Protein AF-A0A3B8QTQ4-F1 (afdb_monomer_lite)

Sequence (90 aa):
MQADLRILSLYFRGLFYSYDNPKWGIRAKDSLLIQTLHQRRMLAPHPLREDRLILTLRGERYAKDIIHKILRPVIWVIVSWLLIMLYYRP

Radius of gyration: 17.6 Å; chains: 1; bounding box: 38×21×55 Å

Foldseek 3Di:
DVLLVVLLVLLVVCVVDPLPDPVHADFPDDDPSVVVCVVVVQWDARPVGNRGIHGDPVSNVVNVVVCVVVVVVVVVVVVVVVVVVVVPPD

pLDDT: m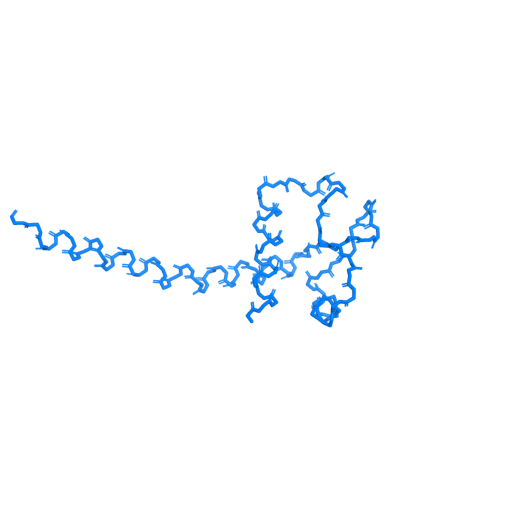ean 70.37, std 11.2, range [51.84, 93.94]

Structure (mmCIF, N/CA/C/O backbone):
data_AF-A0A3B8QTQ4-F1
#
_entry.id   AF-A0A3B8QTQ4-F1
#
loop_
_atom_site.group_PDB
_atom_site.id
_atom_site.type_symbol
_atom_site.label_atom_id
_atom_site.label_alt_id
_atom_site.label_comp_id
_atom_site.label_asym_id
_atom_site.label_entity_id
_atom_site.label_seq_id
_atom_site.pdbx_PDB_ins_code
_atom_site.Cartn_x
_atom_site.Cartn_y
_atom_site.Cartn_z
_atom_site.occupancy
_atom_site.B_iso_or_equiv
_atom_site.auth_seq_id
_atom_site.auth_comp_id
_atom_site.auth_asym_id
_atom_site.auth_atom_id
_atom_site.pdbx_PDB_model_num
ATOM 1 N N . MET A 1 1 ? -8.636 -6.275 -3.449 1.00 54.22 1 MET A N 1
ATOM 2 C CA . MET A 1 1 ? -8.084 -6.819 -2.187 1.00 54.22 1 MET A CA 1
ATOM 3 C C . MET A 1 1 ? -6.592 -7.146 -2.270 1.00 54.22 1 MET A C 1
ATOM 5 O O . MET A 1 1 ? -5.824 -6.455 -1.615 1.00 54.22 1 MET A O 1
ATOM 9 N N . GLN A 1 2 ? -6.126 -8.119 -3.073 1.00 61.81 2 GLN A N 1
ATOM 10 C CA . GLN A 1 2 ? -4.681 -8.452 -3.130 1.00 61.81 2 GLN A CA 1
ATOM 11 C C . GLN A 1 2 ? -3.809 -7.324 -3.728 1.00 61.81 2 GLN A C 1
ATOM 13 O O . GLN A 1 2 ? -2.667 -7.131 -3.312 1.00 61.81 2 GLN A O 1
ATOM 18 N N . ALA A 1 3 ? -4.362 -6.548 -4.671 1.00 62.88 3 ALA A N 1
ATOM 19 C CA . ALA A 1 3 ? -3.734 -5.346 -5.228 1.00 62.88 3 ALA A CA 1
ATOM 20 C C . ALA A 1 3 ? -3.521 -4.268 -4.156 1.00 62.88 3 ALA A C 1
ATOM 22 O O . ALA A 1 3 ? -2.425 -3.731 -4.016 1.00 62.88 3 ALA A O 1
ATOM 23 N N . ASP A 1 4 ? -4.569 -4.005 -3.375 1.00 61.19 4 ASP A N 1
ATOM 24 C CA . ASP A 1 4 ? -4.598 -2.951 -2.364 1.00 61.19 4 ASP A CA 1
ATOM 25 C C . ASP A 1 4 ? -3.601 -3.251 -1.244 1.00 61.19 4 ASP A C 1
ATOM 27 O O . ASP A 1 4 ? -2.826 -2.377 -0.875 1.00 61.19 4 ASP A O 1
ATOM 31 N N . LEU A 1 5 ? -3.522 -4.509 -0.786 1.00 66.25 5 LEU A N 1
ATOM 32 C CA . LEU A 1 5 ? -2.519 -4.940 0.195 1.00 66.25 5 LEU A CA 1
ATOM 33 C C . LEU A 1 5 ? -1.082 -4.762 -0.312 1.00 66.25 5 LEU A C 1
ATOM 35 O O . LEU A 1 5 ? -0.214 -4.340 0.448 1.00 66.25 5 LEU A O 1
ATOM 39 N N . ARG A 1 6 ? -0.813 -5.053 -1.593 1.00 66.25 6 ARG A N 1
ATOM 40 C CA . ARG A 1 6 ? 0.521 -4.846 -2.183 1.00 66.25 6 ARG A CA 1
ATOM 41 C C . ARG A 1 6 ? 0.878 -3.367 -2.266 1.00 66.25 6 ARG A C 1
ATOM 43 O O . ARG A 1 6 ? 1.991 -3.015 -1.886 1.00 66.25 6 ARG A O 1
ATOM 50 N N . ILE A 1 7 ? -0.050 -2.516 -2.700 1.00 66.69 7 ILE A N 1
ATOM 51 C CA . ILE A 1 7 ? 0.134 -1.056 -2.742 1.00 66.69 7 ILE A CA 1
ATOM 52 C C . ILE A 1 7 ? 0.386 -0.511 -1.336 1.00 66.69 7 ILE A C 1
ATOM 54 O O . ILE A 1 7 ? 1.326 0.251 -1.135 1.00 66.69 7 ILE A O 1
ATOM 58 N N . LEU A 1 8 ? -0.406 -0.952 -0.359 1.00 66.69 8 LEU A N 1
ATOM 59 C CA . LEU A 1 8 ? -0.293 -0.538 1.036 1.00 66.69 8 LEU A CA 1
ATOM 60 C C . LEU A 1 8 ? 1.031 -1.009 1.645 1.00 66.69 8 LEU A C 1
ATOM 62 O O . LEU A 1 8 ? 1.695 -0.230 2.318 1.00 66.69 8 LEU A O 1
ATOM 66 N N . SER A 1 9 ? 1.477 -2.229 1.324 1.00 66.94 9 SER A N 1
ATOM 67 C CA . SER A 1 9 ? 2.798 -2.725 1.725 1.00 66.94 9 SER A CA 1
ATOM 68 C C . SER A 1 9 ? 3.928 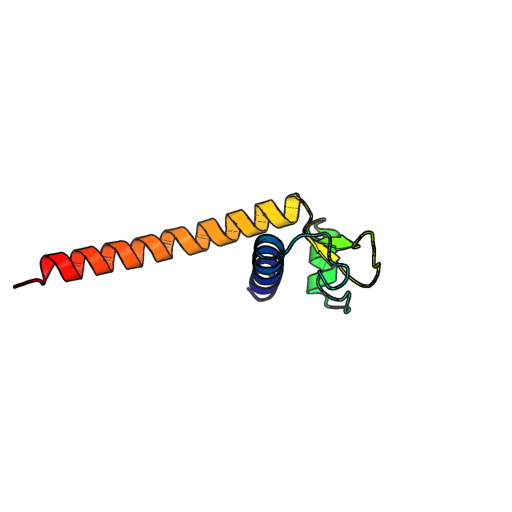-1.897 1.117 1.00 66.94 9 SER A C 1
ATOM 70 O O . SER A 1 9 ? 4.878 -1.583 1.816 1.00 66.94 9 SER A O 1
ATOM 72 N N . LEU A 1 10 ? 3.816 -1.488 -0.150 1.00 66.19 10 LEU A N 1
ATOM 73 C CA . LEU A 1 10 ? 4.785 -0.627 -0.832 1.00 66.19 10 LEU A CA 1
ATOM 74 C C . LEU A 1 10 ? 4.812 0.777 -0.224 1.00 66.19 10 LEU A C 1
ATOM 76 O O . LEU A 1 10 ? 5.888 1.342 -0.060 1.00 66.19 10 LEU A O 1
ATOM 80 N N . TYR A 1 11 ? 3.638 1.309 0.122 1.00 66.88 11 TYR A N 1
ATOM 81 C CA . TYR A 1 11 ? 3.472 2.622 0.734 1.00 66.88 11 TYR A CA 1
ATOM 82 C C . TYR A 1 11 ? 4.044 2.652 2.148 1.00 66.88 11 TYR A C 1
ATOM 84 O O . TYR A 1 11 ? 4.887 3.490 2.432 1.00 66.88 11 TYR A O 1
ATOM 92 N N . PHE A 1 12 ? 3.664 1.701 3.008 1.00 64.19 12 PHE A N 1
ATOM 93 C CA . PHE A 1 12 ? 4.224 1.568 4.356 1.00 64.19 12 PHE A CA 1
ATOM 94 C C . PHE A 1 12 ? 5.728 1.397 4.303 1.00 64.19 12 PHE A C 1
ATOM 96 O O . PHE A 1 12 ? 6.459 2.089 5.000 1.00 64.19 12 PHE A O 1
ATOM 103 N N . ARG A 1 13 ? 6.192 0.513 3.422 1.00 65.38 13 ARG A N 1
ATOM 104 C CA . ARG A 1 13 ? 7.609 0.331 3.173 1.00 65.38 13 ARG A CA 1
ATOM 105 C C . ARG A 1 13 ? 8.183 1.743 2.855 1.00 65.38 13 ARG A C 1
ATOM 107 O O . ARG A 1 13 ? 9.076 2.191 3.568 1.00 65.38 13 ARG A O 1
ATOM 114 N N . GLY A 1 14 ? 7.677 2.461 1.844 1.00 60.88 14 GLY A N 1
ATOM 115 C CA . GLY A 1 14 ? 8.258 3.737 1.379 1.00 60.88 14 GLY A CA 1
ATOM 116 C C . GLY A 1 14 ? 8.158 4.890 2.384 1.00 60.88 14 GLY A C 1
ATOM 117 O O . GLY A 1 14 ? 8.913 5.851 2.292 1.00 60.88 14 GLY A O 1
ATOM 118 N N . LEU A 1 15 ? 7.252 4.783 3.357 1.00 60.47 15 LEU A N 1
ATOM 119 C CA . LEU A 1 15 ? 7.086 5.734 4.454 1.00 60.47 15 LEU A CA 1
ATOM 120 C C . LEU A 1 15 ? 8.123 5.522 5.570 1.00 60.47 15 LEU A C 1
ATOM 122 O O . LEU A 1 15 ? 8.514 6.479 6.229 1.00 60.47 15 LEU A O 1
ATOM 126 N N . PHE A 1 16 ? 8.575 4.278 5.775 1.00 53.91 16 PHE A N 1
ATOM 127 C CA . PHE A 1 16 ? 9.545 3.912 6.816 1.00 53.91 16 PHE A CA 1
ATOM 128 C C . PHE A 1 16 ? 11.004 3.881 6.332 1.00 53.91 16 PHE A C 1
ATOM 130 O O . PHE A 1 16 ? 11.916 3.859 7.154 1.00 53.91 16 PHE A O 1
ATOM 137 N N . TYR A 1 17 ? 11.252 3.889 5.023 1.00 51.84 17 TYR A N 1
ATOM 138 C CA . TYR A 1 17 ? 12.602 3.901 4.456 1.00 51.84 17 TYR A CA 1
ATOM 139 C C . TYR A 1 17 ? 12.647 4.755 3.192 1.00 51.84 17 TYR A C 1
ATOM 141 O O . TYR A 1 17 ? 11.825 4.609 2.290 1.00 51.84 17 TYR A O 1
ATOM 149 N N . SER A 1 18 ? 13.669 5.606 3.133 1.00 52.97 18 SER A N 1
ATOM 150 C CA . SER A 1 18 ? 13.881 6.579 2.065 1.00 52.97 18 SER A CA 1
ATOM 151 C C . SER A 1 18 ? 13.962 5.934 0.671 1.00 52.97 18 SER A C 1
ATOM 153 O O . SER A 1 18 ? 14.597 4.889 0.492 1.00 52.97 18 SER A O 1
ATOM 155 N N . TYR A 1 19 ? 13.372 6.605 -0.324 1.00 53.41 19 TYR A N 1
ATOM 156 C CA . TYR A 1 19 ? 13.382 6.237 -1.751 1.00 53.41 19 TYR A CA 1
ATOM 157 C C . TYR A 1 19 ? 14.794 6.172 -2.379 1.00 53.41 19 TYR A C 1
ATOM 159 O O . TYR A 1 19 ? 14.932 5.717 -3.511 1.00 53.41 19 TYR A O 1
ATOM 167 N N . ASP A 1 20 ? 15.840 6.571 -1.649 1.00 53.28 20 ASP A N 1
ATOM 168 C CA . ASP A 1 20 ? 17.249 6.528 -2.073 1.00 53.28 20 ASP A CA 1
ATOM 169 C C . ASP A 1 20 ? 17.874 5.125 -2.111 1.00 53.28 20 ASP A C 1
ATOM 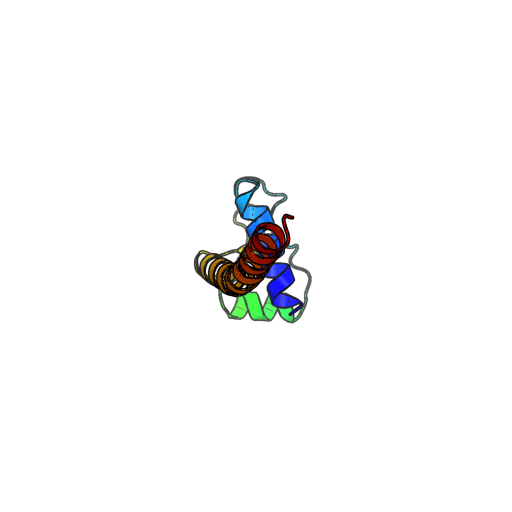171 O O . ASP A 1 20 ? 18.977 4.933 -2.622 1.00 53.28 20 ASP A O 1
ATOM 175 N N . ASN A 1 21 ? 17.216 4.110 -1.550 1.00 57.69 21 ASN A N 1
ATOM 176 C CA . ASN A 1 21 ? 17.814 2.784 -1.455 1.00 57.69 21 ASN A CA 1
ATOM 177 C C . ASN A 1 21 ? 17.437 1.905 -2.672 1.00 57.69 21 ASN A C 1
ATOM 179 O O . ASN A 1 21 ? 16.300 1.462 -2.772 1.00 57.69 21 ASN A O 1
ATOM 183 N N . PRO A 1 22 ? 18.377 1.497 -3.549 1.00 55.09 22 PRO A N 1
ATOM 184 C CA . PRO A 1 22 ? 18.093 0.743 -4.785 1.00 55.09 22 PRO A CA 1
ATOM 185 C C . PRO A 1 22 ? 17.601 -0.702 -4.553 1.00 55.09 22 PRO A C 1
ATOM 187 O O . PRO A 1 22 ? 17.355 -1.465 -5.496 1.00 55.09 22 PRO A O 1
ATOM 190 N N . LYS A 1 23 ? 17.491 -1.138 -3.291 1.00 59.19 23 LYS A N 1
ATOM 191 C CA . LYS A 1 23 ? 16.812 -2.383 -2.891 1.00 59.19 23 LYS A CA 1
ATOM 192 C C . LYS A 1 23 ? 15.327 -2.166 -2.573 1.00 59.19 23 LYS A C 1
ATOM 194 O O . LYS A 1 23 ? 14.687 -3.087 -2.048 1.00 59.19 23 LYS A O 1
ATOM 199 N N . TRP A 1 24 ? 14.777 -1.004 -2.906 1.00 58.34 24 TRP A N 1
ATOM 200 C CA . TRP A 1 24 ? 13.390 -0.623 -2.681 1.00 58.34 24 TRP A CA 1
ATOM 201 C C . TRP A 1 24 ? 12.538 -0.711 -3.942 1.00 58.34 24 TRP A C 1
ATOM 203 O O . TRP A 1 24 ? 13.036 -0.586 -5.051 1.00 58.34 24 TRP A O 1
ATOM 213 N N . GLY A 1 25 ? 11.254 -1.020 -3.774 1.00 58.19 25 GLY A N 1
ATOM 214 C CA . GLY A 1 25 ? 10.331 -1.279 -4.880 1.00 58.19 25 GLY A CA 1
ATOM 215 C C . GLY A 1 25 ? 9.958 -2.753 -5.043 1.00 58.19 25 GLY A C 1
ATOM 216 O O . GLY A 1 25 ? 10.680 -3.658 -4.602 1.00 58.19 25 GLY A O 1
ATOM 217 N N . ILE A 1 26 ? 8.802 -3.000 -5.658 1.00 63.44 26 ILE A N 1
ATOM 218 C CA . ILE A 1 26 ? 8.358 -4.353 -6.012 1.00 63.44 26 ILE A CA 1
ATOM 219 C C . ILE A 1 26 ? 9.184 -4.813 -7.206 1.00 63.44 26 ILE A C 1
ATOM 221 O O . ILE A 1 26 ? 9.277 -4.097 -8.199 1.00 63.44 26 ILE A O 1
ATOM 225 N N . ARG A 1 27 ? 9.777 -6.010 -7.114 1.00 66.56 27 ARG A N 1
ATOM 226 C CA . ARG A 1 27 ? 10.428 -6.643 -8.265 1.00 66.56 27 ARG A CA 1
ATOM 227 C C . ARG A 1 27 ? 9.392 -6.737 -9.383 1.00 66.56 27 ARG A C 1
ATOM 229 O O . ARG A 1 27 ? 8.300 -7.251 -9.127 1.00 66.56 27 ARG A O 1
ATOM 236 N N . ALA A 1 28 ? 9.735 -6.253 -10.571 1.00 61.94 28 ALA A N 1
ATOM 237 C CA . ALA A 1 28 ? 8.940 -6.351 -11.787 1.00 61.94 28 ALA A CA 1
ATOM 238 C C . ALA A 1 28 ? 8.826 -7.830 -12.197 1.00 61.94 28 ALA A C 1
ATOM 240 O O . ALA A 1 28 ? 9.478 -8.309 -13.112 1.00 61.94 28 ALA A O 1
ATOM 241 N N . LYS A 1 29 ? 8.081 -8.611 -11.416 1.00 59.38 29 LYS A N 1
ATOM 242 C CA . LYS A 1 29 ? 7.605 -9.927 -11.810 1.00 59.38 29 LYS A CA 1
ATOM 243 C C . LYS A 1 29 ? 6.285 -9.714 -12.527 1.00 59.38 29 LYS A C 1
ATOM 245 O O . LYS A 1 29 ? 5.436 -8.976 -12.022 1.00 59.38 29 LYS A O 1
ATOM 250 N N . ASP A 1 30 ? 6.111 -10.403 -13.644 1.00 54.66 30 ASP A N 1
ATOM 251 C CA . ASP A 1 30 ? 4.907 -10.357 -14.466 1.00 54.66 30 ASP A CA 1
ATOM 252 C C . ASP A 1 30 ? 3.717 -10.941 -13.713 1.00 54.66 30 ASP A C 1
ATOM 254 O O . ASP A 1 30 ? 3.391 -12.123 -13.757 1.00 54.66 30 ASP A O 1
ATOM 258 N N . SER A 1 31 ? 3.072 -10.082 -12.941 1.00 64.31 31 SER A N 1
ATOM 259 C CA . SER A 1 31 ? 1.749 -10.328 -12.411 1.00 64.31 31 SER A CA 1
ATOM 260 C C . SER A 1 31 ? 0.820 -9.374 -13.138 1.00 64.31 31 SER A C 1
ATOM 262 O O . SER A 1 31 ? 1.081 -8.172 -13.169 1.00 64.31 31 SER A O 1
ATOM 264 N N . LEU A 1 32 ? -0.291 -9.893 -13.661 1.00 60.38 32 LEU A N 1
ATOM 265 C CA . LEU A 1 32 ? -1.376 -9.102 -14.262 1.00 60.38 32 LEU A CA 1
ATOM 266 C C . LEU A 1 32 ? -1.769 -7.892 -13.385 1.00 60.38 32 LEU A C 1
ATOM 268 O O . LEU A 1 32 ? -2.104 -6.818 -13.877 1.00 60.38 32 LEU A O 1
ATOM 272 N N . LEU A 1 33 ? -1.644 -8.031 -12.062 1.00 62.59 33 LEU A N 1
ATOM 273 C CA . LEU A 1 33 ? -1.828 -6.963 -11.076 1.00 62.59 33 LEU A CA 1
ATOM 274 C C . LEU A 1 33 ? -0.791 -5.833 -11.158 1.00 62.59 33 LEU A C 1
ATOM 276 O O . LEU A 1 33 ? -1.128 -4.664 -11.018 1.00 62.59 33 LEU A O 1
ATOM 280 N N . ILE A 1 34 ? 0.480 -6.165 -11.355 1.00 63.72 34 ILE A N 1
ATOM 281 C CA . ILE A 1 34 ? 1.558 -5.178 -11.473 1.00 63.72 34 ILE A CA 1
ATOM 282 C C . ILE A 1 34 ? 1.428 -4.433 -12.804 1.00 63.72 34 ILE A C 1
ATOM 284 O O . ILE A 1 34 ? 1.560 -3.211 -12.842 1.00 63.72 34 ILE A O 1
ATOM 288 N N . GLN A 1 35 ? 1.072 -5.154 -13.868 1.00 63.28 35 GLN A N 1
ATOM 289 C CA . GLN A 1 35 ? 0.864 -4.590 -15.199 1.00 63.28 35 GLN A CA 1
ATOM 290 C C . GLN A 1 35 ? -0.332 -3.628 -15.228 1.00 63.28 35 GLN A C 1
ATOM 292 O O . GLN A 1 35 ? -0.220 -2.514 -15.734 1.00 63.28 35 GLN A O 1
ATOM 297 N N . THR A 1 36 ? -1.450 -3.994 -14.594 1.00 63.47 36 THR A N 1
ATOM 298 C CA . THR A 1 36 ? -2.624 -3.110 -14.464 1.00 63.47 36 THR A CA 1
ATOM 299 C C . THR A 1 36 ? -2.340 -1.870 -13.612 1.00 63.47 36 THR A C 1
ATOM 301 O O . THR A 1 36 ? -2.815 -0.780 -13.935 1.00 63.47 36 THR A O 1
ATOM 304 N N . LEU A 1 37 ? -1.533 -1.985 -12.554 1.00 66.44 37 LEU A N 1
ATOM 305 C CA . LEU A 1 37 ? -1.119 -0.839 -11.733 1.00 66.44 37 LEU A CA 1
ATOM 306 C C . LEU A 1 37 ? -0.126 0.083 -12.453 1.00 66.44 37 LEU A C 1
ATOM 308 O O . LEU A 1 37 ? -0.206 1.307 -12.307 1.00 66.44 37 LEU A O 1
ATOM 312 N N . HIS A 1 38 ? 0.757 -0.485 -13.274 1.00 67.00 38 HIS A N 1
ATOM 313 C CA . HIS A 1 38 ? 1.622 0.265 -14.181 1.00 67.00 38 HIS A CA 1
ATOM 314 C C . HIS A 1 38 ? 0.793 1.007 -15.243 1.00 67.00 38 HIS A C 1
ATOM 316 O O . HIS A 1 38 ? 0.942 2.215 -15.422 1.00 67.00 38 HIS A O 1
ATOM 322 N N . GLN A 1 39 ? -0.176 0.330 -15.867 1.00 69.94 39 GLN A N 1
ATOM 323 C CA . GLN A 1 39 ? -1.091 0.922 -16.851 1.00 69.94 39 GLN A CA 1
ATOM 324 C C . GLN A 1 39 ? -1.942 2.055 -16.251 1.00 69.94 39 GLN A C 1
ATOM 326 O O . GLN A 1 39 ? -2.206 3.061 -16.909 1.00 69.94 39 GLN A O 1
ATOM 331 N N . ARG A 1 40 ? -2.307 1.955 -14.966 1.00 67.56 40 ARG A N 1
ATOM 332 C CA . ARG A 1 40 ? -2.996 3.022 -14.214 1.00 67.56 40 ARG A CA 1
ATOM 333 C C . ARG A 1 40 ? -2.073 4.160 -13.746 1.00 67.56 40 ARG A C 1
ATOM 335 O O . ARG A 1 40 ? -2.543 5.070 -13.056 1.00 67.56 40 ARG A O 1
ATOM 342 N N . ARG A 1 41 ? -0.784 4.145 -14.119 1.00 66.25 41 ARG A N 1
ATOM 343 C CA . ARG A 1 41 ? 0.261 5.099 -13.687 1.00 66.25 41 ARG A CA 1
ATOM 344 C C . ARG A 1 41 ? 0.405 5.203 -12.163 1.00 66.25 41 ARG A C 1
ATOM 346 O O . ARG A 1 41 ? 0.768 6.256 -11.637 1.00 66.25 41 ARG A O 1
ATOM 353 N N . MET A 1 42 ? 0.083 4.133 -11.440 1.00 67.88 42 MET A N 1
ATOM 354 C CA . MET A 1 42 ? 0.239 4.061 -9.980 1.00 67.88 42 MET A CA 1
ATOM 355 C C . MET A 1 42 ? 1.624 3.539 -9.578 1.00 67.88 42 MET A C 1
ATOM 357 O O . MET A 1 42 ? 2.073 3.792 -8.463 1.00 67.88 42 MET A O 1
ATOM 361 N N . LEU A 1 43 ? 2.300 2.851 -10.499 1.00 69.19 43 LEU A N 1
ATOM 362 C CA . LEU A 1 43 ? 3.666 2.359 -10.365 1.00 69.19 43 LEU A CA 1
ATOM 363 C C . LEU A 1 43 ? 4.529 2.935 -11.491 1.00 69.19 43 LEU A C 1
ATOM 365 O O . LEU A 1 43 ? 4.065 3.022 -12.627 1.00 69.19 43 LEU A O 1
ATOM 369 N N . ALA A 1 44 ? 5.764 3.307 -11.172 1.00 68.06 44 ALA A N 1
ATOM 370 C CA . ALA A 1 44 ? 6.788 3.735 -12.122 1.00 68.06 44 ALA A CA 1
ATOM 371 C C . ALA A 1 44 ? 8.067 2.905 -11.932 1.00 68.06 44 ALA A C 1
ATOM 373 O O . ALA A 1 44 ? 8.300 2.413 -10.826 1.00 68.06 44 ALA A O 1
ATOM 374 N N . PRO A 1 45 ? 8.892 2.732 -12.975 1.00 70.12 45 PRO A N 1
ATOM 375 C CA . PRO A 1 45 ? 10.203 2.105 -12.840 1.00 70.12 45 PRO A CA 1
ATOM 376 C C . PRO A 1 45 ? 11.109 2.919 -11.910 1.00 70.12 45 PRO A C 1
ATOM 378 O O . PRO A 1 45 ? 11.066 4.151 -11.889 1.00 70.12 45 PRO A O 1
ATOM 381 N N . HIS A 1 46 ? 11.904 2.223 -11.101 1.00 67.75 46 HIS A N 1
ATOM 382 C CA . HIS A 1 46 ? 12.847 2.837 -10.178 1.00 67.75 46 HIS A CA 1
ATOM 383 C C . HIS A 1 46 ? 14.021 3.437 -10.976 1.00 67.75 46 HIS A C 1
ATOM 385 O O . HIS A 1 46 ? 14.620 2.726 -11.780 1.00 67.75 46 HIS A O 1
ATOM 391 N N . PRO A 1 47 ? 14.420 4.704 -10.738 1.00 65.06 47 PRO A N 1
ATOM 392 C CA . PRO A 1 47 ? 15.435 5.387 -11.552 1.00 65.06 47 PRO A CA 1
ATOM 393 C C . PRO A 1 47 ? 16.811 4.703 -11.512 1.00 65.06 47 PRO A C 1
ATOM 395 O O . PRO A 1 47 ? 17.527 4.680 -12.500 1.00 65.06 47 PRO A O 1
ATOM 398 N N . LEU A 1 48 ? 17.167 4.108 -10.370 1.00 65.94 48 LEU A N 1
ATOM 399 C CA . LEU A 1 48 ? 18.413 3.350 -10.186 1.00 65.94 48 LEU A CA 1
ATOM 400 C C . LEU A 1 48 ? 18.337 1.863 -10.596 1.00 65.94 48 LEU A C 1
ATOM 402 O O . LEU A 1 48 ? 19.358 1.178 -10.539 1.00 65.94 48 LEU A O 1
ATOM 406 N N . ARG A 1 49 ? 17.150 1.319 -10.915 1.00 64.69 49 ARG A N 1
A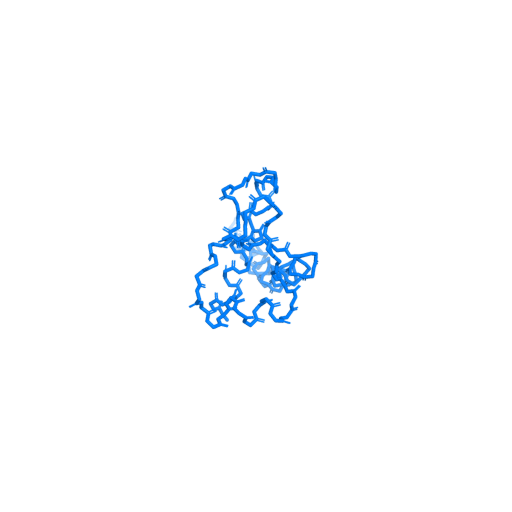TOM 407 C CA . ARG A 1 49 ? 16.970 -0.117 -11.201 1.00 64.69 49 ARG A CA 1
ATOM 408 C C . ARG A 1 49 ? 15.667 -0.407 -11.951 1.00 64.69 49 ARG A C 1
ATOM 410 O O . ARG A 1 49 ? 14.588 -0.410 -11.366 1.00 64.69 49 ARG A O 1
ATOM 417 N N . GLU A 1 50 ? 15.777 -0.731 -13.233 1.00 66.38 50 GLU A N 1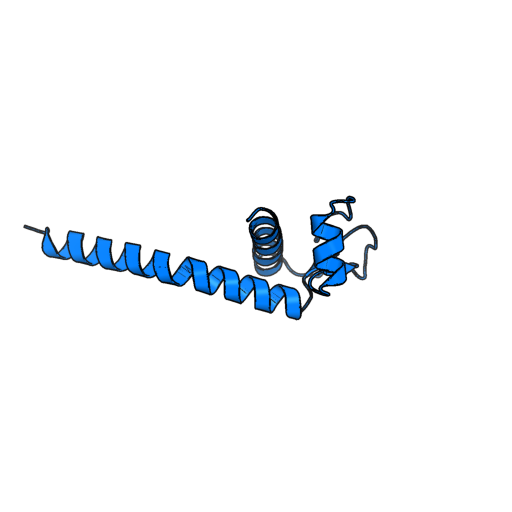
ATOM 418 C CA . GLU A 1 50 ? 14.623 -1.008 -14.104 1.00 66.38 50 GLU A CA 1
ATOM 419 C C . GLU A 1 50 ? 13.848 -2.281 -13.716 1.00 66.38 50 GLU A C 1
ATOM 421 O O . GLU A 1 50 ? 12.669 -2.418 -14.035 1.00 66.38 50 GLU A O 1
ATOM 426 N N . ASP A 1 51 ? 14.464 -3.193 -12.954 1.00 68.38 51 ASP A N 1
ATOM 427 C CA . ASP A 1 51 ? 13.828 -4.417 -12.450 1.00 68.38 51 ASP A CA 1
ATOM 428 C C . ASP A 1 51 ? 12.886 -4.172 -11.257 1.00 68.38 51 ASP A C 1
ATOM 430 O O . ASP A 1 51 ? 12.324 -5.123 -10.695 1.00 68.38 51 ASP A O 1
ATOM 434 N N . ARG A 1 52 ? 12.719 -2.915 -10.829 1.00 68.25 52 ARG A N 1
ATOM 435 C CA . ARG A 1 52 ? 11.924 -2.541 -9.658 1.00 68.25 52 ARG A CA 1
ATOM 436 C C . ARG A 1 52 ? 10.951 -1.419 -9.956 1.00 68.25 52 ARG A C 1
ATOM 438 O O . ARG A 1 52 ? 11.262 -0.458 -10.645 1.00 68.25 52 ARG A O 1
ATOM 445 N N . LEU A 1 53 ? 9.771 -1.537 -9.360 1.00 70.00 53 LEU A N 1
ATOM 446 C CA . LEU A 1 53 ? 8.695 -0.566 -9.467 1.00 70.00 53 LEU A CA 1
ATOM 447 C C . LEU A 1 53 ? 8.494 0.156 -8.136 1.00 70.00 53 LEU A C 1
ATOM 449 O O . LEU A 1 53 ? 8.361 -0.475 -7.081 1.00 70.00 53 LEU A O 1
ATOM 453 N N . ILE A 1 54 ? 8.437 1.478 -8.211 1.00 69.81 54 ILE A N 1
ATOM 454 C CA . ILE A 1 54 ? 8.160 2.409 -7.119 1.00 69.81 54 ILE A CA 1
ATOM 455 C C . ILE A 1 54 ? 6.772 3.022 -7.273 1.00 69.81 54 ILE A C 1
ATOM 457 O O . ILE A 1 54 ? 6.214 3.095 -8.369 1.00 69.81 54 ILE A O 1
ATOM 461 N N . LEU A 1 55 ? 6.197 3.453 -6.152 1.00 70.12 55 LEU A N 1
ATOM 462 C CA . LEU A 1 55 ? 4.941 4.194 -6.152 1.00 70.12 55 LEU A CA 1
ATOM 463 C C . LEU A 1 55 ? 5.149 5.577 -6.765 1.00 70.12 55 LEU A C 1
ATOM 465 O O . LEU A 1 55 ? 6.096 6.283 -6.431 1.00 70.12 55 LEU A O 1
ATOM 469 N N . THR A 1 56 ? 4.233 5.978 -7.641 1.00 72.62 56 THR A N 1
ATOM 470 C CA . THR A 1 56 ? 4.143 7.371 -8.093 1.00 72.62 56 THR A CA 1
ATOM 471 C C . THR A 1 56 ? 3.357 8.204 -7.080 1.00 72.62 56 THR A C 1
ATOM 473 O O . THR A 1 56 ? 2.556 7.665 -6.318 1.00 72.62 56 THR A O 1
ATOM 476 N N . LEU A 1 57 ? 3.451 9.537 -7.160 1.00 70.75 57 LEU A N 1
ATOM 477 C CA . LEU A 1 57 ? 2.599 10.487 -6.413 1.00 70.75 57 LEU A CA 1
ATOM 478 C C . LEU A 1 57 ? 1.089 10.187 -6.515 1.00 70.75 57 LEU A C 1
ATOM 480 O O . LEU A 1 57 ? 0.291 10.570 -5.656 1.00 70.75 57 LEU A O 1
ATOM 484 N N . ARG A 1 58 ? 0.655 9.540 -7.605 1.00 70.88 58 ARG A N 1
ATOM 485 C CA . ARG A 1 58 ? -0.740 9.123 -7.793 1.00 70.88 58 ARG A CA 1
ATOM 486 C C . ARG A 1 58 ? -1.052 7.843 -7.023 1.00 70.88 58 ARG A C 1
ATOM 488 O O . ARG A 1 58 ? -2.085 7.783 -6.360 1.00 70.88 58 ARG A O 1
ATOM 495 N N . GLY A 1 59 ? -0.166 6.849 -7.101 1.00 71.19 59 GLY A N 1
ATOM 496 C CA . GLY A 1 59 ? -0.267 5.622 -6.311 1.00 71.19 59 GLY A CA 1
ATOM 497 C C . GLY A 1 59 ? -0.204 5.902 -4.810 1.00 71.19 59 GLY A C 1
ATOM 498 O O . GLY A 1 59 ? -0.951 5.302 -4.046 1.00 71.19 59 GLY A O 1
ATOM 499 N N . GLU A 1 60 ? 0.607 6.875 -4.401 1.00 71.44 60 GLU A N 1
ATOM 500 C CA . GLU A 1 60 ? 0.727 7.323 -3.015 1.00 71.44 60 GLU A CA 1
ATOM 501 C C . GLU A 1 60 ? -0.579 7.932 -2.481 1.00 71.44 60 GLU A C 1
ATOM 503 O O . GLU A 1 60 ? -1.071 7.535 -1.426 1.00 71.44 60 GLU A O 1
ATOM 508 N N . ARG A 1 61 ? -1.205 8.840 -3.243 1.00 75.25 61 ARG A N 1
ATOM 509 C CA . ARG A 1 61 ? -2.524 9.395 -2.887 1.00 75.25 61 ARG A CA 1
ATOM 510 C C . ARG A 1 61 ? -3.599 8.318 -2.795 1.00 75.25 61 ARG A C 1
ATOM 512 O O . ARG A 1 61 ? -4.414 8.353 -1.879 1.00 75.25 61 ARG A O 1
ATOM 519 N N . TYR A 1 62 ? -3.580 7.357 -3.715 1.00 73.69 62 TYR A N 1
ATOM 520 C CA . TYR A 1 62 ? -4.504 6.227 -3.690 1.00 73.69 62 TYR A CA 1
ATOM 521 C C . TYR A 1 62 ? -4.275 5.331 -2.461 1.00 73.69 62 TYR A C 1
ATOM 523 O O . TYR A 1 62 ? -5.231 4.958 -1.786 1.00 73.69 62 TYR A O 1
ATOM 531 N N . ALA A 1 63 ? -3.016 5.052 -2.109 1.00 72.38 63 ALA A N 1
ATOM 532 C CA . ALA A 1 63 ? -2.666 4.306 -0.902 1.00 72.38 63 ALA A CA 1
ATOM 533 C C . ALA A 1 63 ? -3.133 5.030 0.370 1.00 72.38 63 ALA A C 1
ATOM 535 O O . ALA A 1 63 ? -3.725 4.406 1.250 1.00 72.38 63 ALA A O 1
ATOM 536 N N . LYS A 1 64 ? -2.935 6.352 0.443 1.00 76.88 64 LYS A N 1
ATOM 537 C CA . LYS A 1 64 ? -3.409 7.189 1.552 1.00 76.88 64 LYS A CA 1
ATOM 538 C C . LYS A 1 64 ? -4.933 7.165 1.679 1.00 76.88 64 LYS A C 1
ATOM 540 O O . LYS A 1 64 ? -5.438 7.088 2.795 1.00 76.88 64 LYS A O 1
ATOM 545 N N . ASP A 1 65 ? -5.661 7.200 0.565 1.00 80.81 65 ASP A N 1
ATOM 546 C CA . ASP A 1 65 ? -7.127 7.131 0.559 1.00 80.81 65 ASP A CA 1
ATOM 547 C C . ASP A 1 65 ? -7.636 5.751 1.016 1.00 80.81 65 ASP A C 1
ATOM 549 O O . ASP A 1 65 ? -8.546 5.657 1.841 1.00 80.81 65 ASP A O 1
ATOM 553 N N . ILE A 1 66 ? -6.981 4.664 0.587 1.00 77.56 66 ILE A N 1
ATOM 554 C CA . ILE A 1 66 ? -7.258 3.313 1.103 1.00 77.56 66 ILE A CA 1
ATOM 555 C C . ILE A 1 66 ? -7.018 3.251 2.614 1.00 77.56 66 ILE A C 1
ATOM 557 O O . ILE A 1 66 ? -7.882 2.773 3.350 1.00 77.56 66 ILE A O 1
ATOM 561 N N . ILE A 1 67 ? -5.872 3.750 3.088 1.00 77.94 67 ILE A N 1
ATOM 562 C CA . ILE A 1 67 ? -5.565 3.790 4.523 1.00 77.94 67 ILE A CA 1
ATOM 563 C C . ILE A 1 67 ? -6.621 4.608 5.255 1.00 77.94 67 ILE A C 1
ATOM 565 O O . ILE A 1 67 ? -7.109 4.157 6.280 1.00 77.94 67 ILE A O 1
ATOM 569 N N . HIS A 1 68 ? -7.034 5.761 4.729 1.00 82.38 68 HIS A N 1
ATOM 570 C CA . HIS A 1 68 ? -8.060 6.585 5.362 1.00 82.38 68 HIS A CA 1
ATOM 571 C C . HIS A 1 68 ? -9.416 5.865 5.447 1.00 82.38 68 HIS A C 1
ATOM 573 O O . HIS A 1 68 ? -10.086 5.934 6.481 1.00 82.38 68 HIS A O 1
ATOM 579 N N . LYS A 1 69 ? -9.799 5.119 4.401 1.00 82.81 69 LYS A N 1
ATOM 580 C CA . LYS A 1 69 ? -11.014 4.289 4.392 1.00 82.81 69 LYS A CA 1
ATOM 581 C C . LYS A 1 69 ? -10.965 3.135 5.390 1.00 82.81 69 LYS A C 1
ATOM 583 O O . LYS A 1 69 ? -12.007 2.800 5.937 1.00 82.81 69 LYS A O 1
ATOM 588 N N . ILE A 1 70 ? -9.793 2.548 5.638 1.00 80.50 70 ILE A N 1
ATOM 589 C CA . ILE A 1 70 ? -9.613 1.467 6.625 1.00 80.50 70 ILE A CA 1
ATOM 590 C C . ILE A 1 70 ? -9.477 2.031 8.046 1.00 80.50 70 ILE A C 1
ATOM 592 O O . ILE A 1 70 ? -10.026 1.480 8.994 1.00 80.50 70 ILE A O 1
ATOM 596 N N . LEU A 1 71 ? -8.782 3.153 8.210 1.00 83.19 71 LEU A N 1
ATOM 597 C CA . LEU A 1 71 ? -8.495 3.755 9.508 1.00 83.19 71 LEU A CA 1
ATOM 598 C C . LEU A 1 71 ? -9.764 4.311 10.165 1.00 83.19 71 LEU A C 1
ATOM 600 O O . LEU A 1 71 ? -9.945 4.157 11.368 1.00 83.19 71 LEU A O 1
ATOM 604 N N . ARG A 1 72 ? -10.668 4.917 9.386 1.00 83.88 72 ARG A N 1
ATOM 605 C CA . ARG A 1 72 ? -11.925 5.491 9.893 1.00 83.88 72 ARG A CA 1
ATOM 606 C C . ARG A 1 72 ? -12.808 4.481 10.658 1.00 83.88 72 ARG A C 1
ATOM 608 O O . ARG A 1 72 ? -13.180 4.803 11.785 1.00 83.88 72 ARG A O 1
ATOM 615 N N . PRO A 1 73 ? -13.141 3.288 10.124 1.00 87.81 73 PRO A N 1
ATOM 616 C CA . PRO A 1 73 ? -13.907 2.291 10.869 1.00 87.81 73 PRO A CA 1
ATOM 617 C C . PRO A 1 73 ? -13.111 1.703 12.040 1.00 87.81 73 PRO A C 1
ATOM 619 O O . PRO A 1 73 ? -13.687 1.477 13.097 1.00 87.81 73 PRO A O 1
ATOM 622 N N . VAL A 1 74 ? -11.794 1.514 11.901 1.00 88.38 74 VAL A N 1
ATOM 623 C CA . VAL A 1 74 ? -10.951 0.994 12.993 1.00 88.38 74 VAL A CA 1
ATOM 624 C C . VAL A 1 74 ? -10.925 1.952 14.187 1.00 88.38 74 VAL A C 1
ATOM 626 O O . VAL A 1 74 ? -11.112 1.513 15.319 1.00 88.38 74 VAL A O 1
ATOM 629 N N . ILE A 1 75 ? -10.768 3.260 13.953 1.00 88.44 75 ILE A N 1
ATOM 630 C CA . ILE A 1 75 ? -10.850 4.277 15.013 1.00 88.44 75 ILE A CA 1
ATOM 631 C C . ILE A 1 75 ? -12.221 4.228 15.687 1.00 88.44 75 ILE A C 1
ATOM 633 O O . ILE A 1 75 ? -12.292 4.249 16.910 1.00 88.44 75 ILE A O 1
ATOM 637 N N . TRP A 1 76 ? -13.302 4.119 14.911 1.00 91.88 76 TRP A N 1
ATOM 638 C CA . TRP A 1 76 ? -14.654 4.003 15.461 1.00 91.88 76 TRP A CA 1
ATOM 639 C C . TRP A 1 76 ? -14.815 2.793 16.382 1.00 91.88 76 TRP A C 1
ATOM 641 O O . TRP A 1 76 ? -15.380 2.928 17.464 1.00 91.88 76 TRP A O 1
ATOM 651 N N . VAL A 1 77 ? -14.276 1.635 15.993 1.00 90.62 77 VAL A N 1
ATOM 652 C CA . VAL A 1 77 ? -14.285 0.425 16.829 1.00 90.62 77 VAL A CA 1
ATOM 653 C C . VAL A 1 77 ? -13.500 0.649 18.122 1.00 90.62 77 VAL A C 1
ATOM 655 O O . VAL A 1 77 ? -14.006 0.329 19.194 1.00 90.62 77 VAL A O 1
ATOM 658 N N . ILE A 1 78 ? -12.304 1.243 18.047 1.00 91.06 78 ILE A N 1
ATOM 659 C CA . ILE A 1 78 ? -11.475 1.531 19.229 1.00 91.06 78 ILE A CA 1
ATOM 660 C C . ILE A 1 78 ? -12.187 2.507 20.170 1.00 91.06 78 ILE A C 1
ATOM 662 O O . ILE A 1 78 ? -12.248 2.254 21.368 1.00 91.06 78 ILE A O 1
ATOM 666 N N . VAL A 1 79 ? -12.752 3.596 19.643 1.00 92.06 79 VAL A N 1
ATOM 667 C CA . VAL A 1 79 ? -13.488 4.594 20.437 1.00 92.06 79 VAL A CA 1
ATOM 668 C C . VAL A 1 79 ? -14.724 3.969 21.079 1.00 92.06 79 VAL A C 1
ATOM 670 O O . VAL A 1 79 ? -14.957 4.169 22.269 1.00 92.06 79 VAL A O 1
ATOM 673 N N .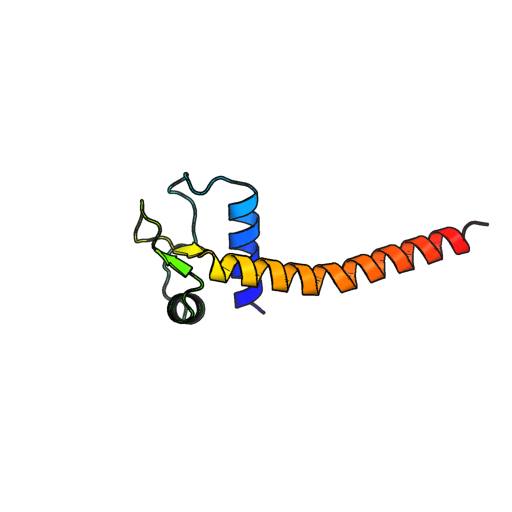 SER A 1 80 ? -15.483 3.169 20.326 1.00 89.94 80 SER A N 1
ATOM 674 C CA . SER A 1 80 ? -16.646 2.453 20.855 1.00 89.94 80 SER A CA 1
ATOM 675 C C . SER A 1 80 ? -16.244 1.482 21.966 1.00 89.94 80 SER A C 1
ATOM 677 O O . SER A 1 80 ? -16.917 1.418 22.991 1.00 89.94 80 SER A O 1
ATOM 679 N N . TRP A 1 81 ? -15.135 0.759 21.800 1.00 93.94 81 TRP A N 1
ATOM 680 C CA . TRP A 1 81 ? -14.601 -0.137 22.824 1.00 93.94 81 TRP A CA 1
ATOM 681 C C . TRP A 1 81 ? -14.171 0.623 24.083 1.00 93.94 81 TRP A C 1
ATOM 683 O O . TRP A 1 81 ? -14.487 0.209 25.197 1.00 93.94 81 TRP A O 1
ATOM 693 N N . LEU A 1 82 ? -13.475 1.750 23.918 1.00 91.31 82 LEU A N 1
ATOM 694 C CA . LEU A 1 82 ? -13.033 2.602 25.023 1.00 91.31 82 LEU A CA 1
ATOM 695 C C . LEU A 1 82 ? -14.218 3.158 25.813 1.00 91.31 82 LEU A C 1
ATOM 697 O O . LEU A 1 82 ? -14.187 3.140 27.039 1.00 91.31 82 LEU A O 1
ATOM 701 N N . LEU A 1 83 ? -15.271 3.599 25.120 1.00 90.75 83 LEU A N 1
ATOM 702 C CA . LEU A 1 83 ? -16.515 4.052 25.742 1.00 90.75 83 LEU A CA 1
ATOM 703 C C . LEU A 1 83 ? -17.189 2.933 26.538 1.00 90.75 83 LEU A C 1
ATOM 705 O O . LEU A 1 83 ? -17.608 3.171 27.666 1.00 90.75 83 LEU A O 1
ATOM 709 N N . ILE A 1 84 ? -17.245 1.716 25.991 1.00 90.38 84 ILE A N 1
ATOM 710 C CA . ILE A 1 84 ? -17.787 0.550 26.701 1.00 90.38 84 ILE A CA 1
ATOM 711 C C . ILE A 1 84 ? -16.963 0.263 27.957 1.00 90.38 84 ILE A C 1
ATOM 713 O O . ILE A 1 84 ? -17.543 0.109 29.026 1.00 90.38 84 ILE A O 1
ATOM 717 N N . MET A 1 85 ? -15.630 0.241 27.865 1.00 89.75 85 MET A N 1
ATOM 718 C CA . MET A 1 85 ? -14.765 0.033 29.033 1.00 89.75 85 MET A CA 1
ATOM 719 C C . MET A 1 85 ? -14.914 1.129 30.089 1.00 89.75 85 MET A C 1
ATOM 721 O O . MET A 1 85 ? -14.863 0.832 31.279 1.00 89.75 85 MET A O 1
ATOM 725 N N . LEU A 1 86 ? -15.092 2.383 29.669 1.00 87.88 86 LEU A N 1
ATOM 726 C CA . LEU A 1 86 ? -15.310 3.497 30.588 1.00 87.88 86 LEU A CA 1
ATOM 727 C C . LEU A 1 86 ? -16.678 3.392 31.278 1.00 87.88 86 LEU A C 1
ATOM 729 O O . LEU A 1 86 ? -16.784 3.696 32.460 1.00 87.88 86 LEU A O 1
ATOM 733 N N . TYR A 1 87 ? -17.704 2.951 30.545 1.00 83.62 87 TYR A N 1
ATOM 734 C CA . TYR A 1 87 ? -19.074 2.796 31.037 1.00 83.62 87 TYR A CA 1
ATOM 735 C C . TYR A 1 87 ? -19.254 1.574 31.948 1.00 83.62 87 TYR A C 1
ATOM 737 O O . TYR A 1 87 ? -19.993 1.638 32.921 1.00 83.62 87 TYR A O 1
ATOM 745 N N . TYR A 1 88 ? -18.559 0.470 31.660 1.00 78.75 88 TYR A N 1
ATOM 746 C CA . TYR A 1 88 ? -18.567 -0.752 32.476 1.00 78.75 88 TYR A CA 1
ATOM 747 C C . TYR A 1 88 ? -17.564 -0.727 33.636 1.00 78.75 88 TYR A C 1
ATOM 749 O O . TYR A 1 88 ? -17.360 -1.752 34.287 1.00 78.75 88 TYR A O 1
ATOM 757 N N . ARG A 1 89 ? -16.918 0.415 33.895 1.00 59.62 89 ARG A N 1
ATOM 758 C CA . ARG A 1 89 ? -16.079 0.594 35.078 1.00 59.62 89 ARG A CA 1
ATOM 759 C C . ARG A 1 89 ? -17.007 0.662 36.307 1.00 59.62 89 ARG A C 1
ATOM 761 O O . ARG A 1 89 ? -17.787 1.611 36.365 1.00 59.62 89 ARG A O 1
ATOM 768 N N . PRO A 1 90 ? -16.988 -0.334 37.217 1.00 59.22 90 PRO A N 1
ATOM 769 C CA . PRO A 1 90 ? -17.808 -0.312 38.428 1.00 59.22 90 PRO A CA 1
ATOM 770 C C . PRO A 1 90 ? -17.390 0.811 39.383 1.00 59.22 90 PRO A C 1
ATOM 772 O O . PRO A 1 90 ? -16.209 1.237 39.322 1.00 59.22 90 PRO A O 1
#

Secondary structure (DSSP, 8-state):
-HHHHHHHHHHHHHHHS-TT-TT-SEE----HHHHHHHHTTSEEEETTEEEEEEE-HHHHHHHHHHHHHHHHHHHHHHHHHHHHHHHT--